Protein AF-C3XD51-F1 (afdb_monomer_lite)

Foldseek 3Di:
DVVVVCVVCVLQVVVLCCCVVPVQAQLQALDGCGPPNHDDDRAARPSDDWGWGWAAAPPRDPQFIKIFTDDQVCPCLLQCQQPRNVSCPDPCCVGRSSCSVVVVVVSVSLNVNRHVHTLVRSCVVCVVSVTDMGGRDDPVRCVPPPVNPPDD

Sequence (152 aa):
MQESVMNLCRVKFRDQGRLMGGKGALPEYSRPTLGLTAVPRAGNDSGGGQLGNCIPCKPFGANDYCYLVVQEANWPIVARAIGDESLVTDERFATLAERRKNQTELWKMIADVAKNYTKTEFTAFCNEKNIPCGPVLSTEELMTIHTFCIVK

Organism: NCBI:txid556269

pLDDT: mean 91.32, std 11.34, range [35.19, 98.5]

InterPro domains:
  IPR003673 CoA-transferase family III [PF02515] (48-145)
  IPR023606 CoA-transferase family III domain 1 superfamily [G3DSA:3.40.50.10540] (1-144)
  IPR023606 CoA-transferase family III domain 1 superfamily [SSF89796] (32-143)
  IPR044855 CoA-transferase family III domain 3 superfamily [G3DSA:3.30.1540.10] (43-137)

Radius of gyration: 17.84 Å; chains: 1; bounding box: 46×30×53 Å

Structure (mmCIF, N/CA/C/O backbone):
data_AF-C3XD51-F1
#
_entry.id   AF-C3XD51-F1
#
loop_
_atom_site.group_PDB
_atom_site.id
_atom_site.type_symbol
_atom_site.label_atom_id
_atom_site.label_alt_id
_atom_site.label_comp_id
_atom_site.label_asym_id
_atom_site.label_entity_id
_atom_site.label_seq_id
_atom_site.pdbx_PDB_ins_code
_atom_site.Cartn_x
_atom_site.Cartn_y
_atom_site.Cartn_z
_atom_site.occupancy
_atom_site.B_iso_or_equiv
_atom_site.auth_seq_id
_atom_site.auth_comp_id
_atom_site.auth_asym_id
_atom_site.auth_atom_id
_atom_site.pdbx_PDB_model_num
ATOM 1 N N . MET A 1 1 ? 27.866 10.707 5.541 1.00 94.31 1 MET A N 1
ATOM 2 C CA . MET A 1 1 ? 26.410 10.902 5.334 1.00 94.31 1 MET A CA 1
ATOM 3 C C . MET A 1 1 ? 25.943 10.290 4.018 1.00 94.31 1 MET A C 1
ATOM 5 O O . MET A 1 1 ? 25.102 9.406 4.071 1.00 94.31 1 MET A O 1
ATOM 9 N N . GLN A 1 2 ? 26.496 10.688 2.865 1.00 97.75 2 GLN A N 1
ATOM 10 C CA . GLN A 1 2 ? 26.068 10.183 1.549 1.00 97.75 2 G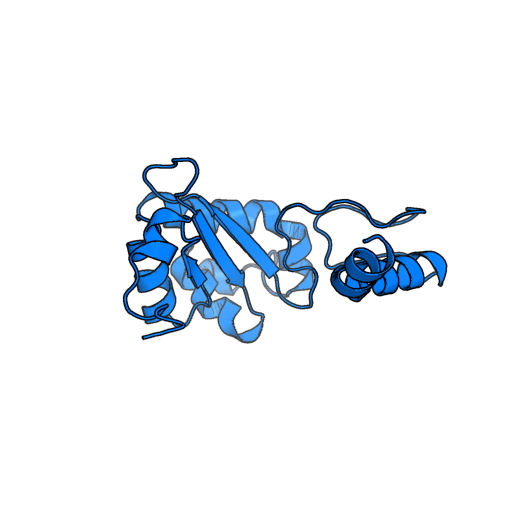LN A CA 1
ATOM 11 C C . GLN A 1 2 ? 26.143 8.652 1.411 1.00 97.75 2 GLN A C 1
ATOM 13 O O . GLN A 1 2 ? 25.130 8.026 1.117 1.00 97.75 2 GLN A O 1
ATOM 18 N N . GLU A 1 3 ? 27.292 8.040 1.706 1.00 97.75 3 GLU A N 1
ATOM 19 C CA . GLU A 1 3 ? 27.474 6.579 1.603 1.00 97.75 3 GLU A CA 1
ATOM 20 C C . GLU A 1 3 ? 26.471 5.787 2.452 1.00 97.75 3 GLU A C 1
ATOM 22 O O . GLU A 1 3 ? 25.899 4.792 2.009 1.00 97.75 3 GLU A O 1
ATOM 27 N N . SER A 1 4 ? 26.193 6.267 3.666 1.00 97.81 4 SER A N 1
ATOM 28 C CA . SER A 1 4 ? 25.226 5.646 4.573 1.00 97.81 4 SER A CA 1
ATOM 29 C C . SER A 1 4 ? 23.808 5.668 3.993 1.00 97.81 4 SER A C 1
ATOM 31 O O . SER A 1 4 ? 23.103 4.663 4.062 1.00 97.81 4 SER A O 1
ATOM 33 N N . VAL A 1 5 ? 23.407 6.783 3.370 1.00 97.88 5 VAL A N 1
ATOM 34 C CA . VAL A 1 5 ? 22.115 6.897 2.672 1.00 97.88 5 VAL A CA 1
ATOM 35 C C . VAL A 1 5 ? 22.073 5.956 1.471 1.00 97.88 5 VAL A C 1
ATOM 37 O O . VAL A 1 5 ? 21.090 5.239 1.291 1.00 97.88 5 VAL A O 1
ATOM 40 N N . MET A 1 6 ? 23.148 5.892 0.681 1.00 97.19 6 MET A N 1
ATOM 41 C CA . MET A 1 6 ? 23.201 4.992 -0.473 1.00 97.19 6 MET A CA 1
ATOM 42 C C . MET A 1 6 ? 23.070 3.523 -0.064 1.00 97.19 6 MET A C 1
ATOM 44 O O . MET A 1 6 ? 22.358 2.767 -0.727 1.00 97.19 6 MET A O 1
ATOM 48 N N . ASN A 1 7 ? 23.677 3.134 1.061 1.00 97.50 7 ASN A N 1
ATOM 49 C CA . ASN A 1 7 ? 23.555 1.782 1.596 1.00 97.50 7 ASN A CA 1
ATOM 50 C C . ASN A 1 7 ? 22.113 1.446 2.027 1.00 97.50 7 ASN A C 1
ATOM 52 O O . ASN A 1 7 ? 21.615 0.371 1.695 1.00 97.50 7 ASN A O 1
ATOM 56 N N . LEU A 1 8 ? 21.400 2.369 2.687 1.00 97.81 8 LEU A N 1
ATOM 57 C CA . LEU A 1 8 ? 19.971 2.191 3.000 1.00 97.81 8 LEU A CA 1
ATOM 58 C C . LEU A 1 8 ? 19.109 2.110 1.727 1.00 97.81 8 LEU A C 1
ATOM 60 O O . LEU A 1 8 ? 18.139 1.357 1.664 1.00 97.81 8 LEU A O 1
ATOM 64 N N . CYS A 1 9 ? 19.493 2.834 0.675 1.00 97.06 9 CYS A N 1
ATOM 65 C CA . CYS A 1 9 ? 18.812 2.841 -0.617 1.00 97.06 9 CYS A CA 1
ATOM 66 C C . CYS A 1 9 ? 19.283 1.741 -1.586 1.00 97.06 9 CYS A C 1
ATOM 68 O O . CYS A 1 9 ? 18.963 1.814 -2.774 1.00 97.06 9 CYS A O 1
ATOM 70 N N . ARG A 1 10 ? 19.992 0.697 -1.130 1.00 97.50 10 ARG A N 1
ATOM 71 C CA . ARG A 1 10 ? 20.545 -0.365 -2.000 1.00 97.50 10 ARG A CA 1
ATOM 72 C C . ARG A 1 10 ? 19.511 -0.991 -2.942 1.00 97.50 10 ARG A C 1
ATOM 74 O O . ARG A 1 10 ? 19.819 -1.287 -4.095 1.00 97.50 10 ARG A O 1
ATOM 81 N N . VAL A 1 11 ? 18.266 -1.142 -2.488 1.00 95.75 11 VAL A N 1
ATOM 82 C CA . VAL A 1 11 ? 17.156 -1.648 -3.316 1.00 95.75 11 VAL A CA 1
ATOM 83 C C . VAL A 1 11 ? 16.810 -0.720 -4.486 1.00 95.75 11 VAL A C 1
ATOM 85 O O . VAL A 1 11 ? 16.448 -1.198 -5.554 1.00 95.75 11 VAL A O 1
ATOM 88 N N . LYS A 1 12 ? 16.994 0.596 -4.338 1.00 95.69 12 LYS A N 1
ATOM 89 C CA . LYS A 1 12 ? 16.778 1.565 -5.421 1.00 95.69 12 LYS A CA 1
ATOM 90 C C . LYS A 1 12 ? 17.925 1.557 -6.426 1.00 95.69 12 LYS A C 1
ATOM 92 O O . LYS A 1 12 ? 17.670 1.691 -7.616 1.00 95.69 12 LYS A O 1
ATOM 97 N N . PHE A 1 13 ? 19.154 1.276 -5.993 1.00 95.31 13 PHE A N 1
ATOM 98 C CA . PHE A 1 13 ? 20.269 1.023 -6.914 1.00 95.31 13 PHE A CA 1
ATOM 99 C C . PHE A 1 13 ? 20.109 -0.294 -7.685 1.00 95.31 13 PHE A C 1
ATOM 101 O O . PHE A 1 13 ? 20.390 -0.333 -8.881 1.00 95.31 13 PHE A O 1
ATOM 108 N N . ARG A 1 14 ? 19.578 -1.351 -7.049 1.00 94.25 14 ARG A N 1
ATOM 109 C CA . ARG A 1 14 ? 19.142 -2.574 -7.753 1.00 94.25 14 ARG A CA 1
ATOM 110 C C . ARG A 1 14 ? 18.134 -2.233 -8.853 1.00 94.25 14 ARG A C 1
ATOM 112 O O . ARG A 1 14 ? 18.285 -2.696 -9.981 1.00 94.25 14 ARG A O 1
ATOM 119 N N . ASP A 1 15 ? 17.116 -1.438 -8.534 1.00 94.88 15 ASP A N 1
ATOM 120 C CA . ASP A 1 15 ? 16.068 -1.067 -9.493 1.00 94.88 15 ASP A CA 1
ATOM 121 C C . ASP A 1 15 ? 16.608 -0.176 -10.621 1.00 94.88 15 ASP A C 1
ATOM 123 O O . ASP A 1 15 ? 16.270 -0.393 -11.783 1.00 94.88 15 ASP A O 1
ATOM 127 N N . GLN A 1 16 ? 17.536 0.737 -10.317 1.00 94.38 16 GLN A N 1
ATOM 128 C CA . GLN A 1 16 ? 18.236 1.539 -11.323 1.00 94.38 16 GLN A CA 1
ATOM 129 C C . GLN A 1 16 ? 19.055 0.657 -12.274 1.00 94.38 16 GLN A C 1
ATOM 131 O O . GLN A 1 16 ? 18.978 0.823 -13.489 1.00 94.38 16 GLN A O 1
ATOM 136 N N . GLY A 1 17 ? 19.780 -0.332 -11.742 1.00 93.06 17 GLY A N 1
ATOM 137 C CA . GLY A 1 17 ? 20.501 -1.313 -12.555 1.00 93.06 17 GLY A CA 1
ATOM 138 C C . GLY A 1 17 ? 19.571 -2.136 -13.456 1.00 93.06 17 GLY A C 1
ATOM 139 O O . GLY A 1 17 ? 19.915 -2.411 -14.603 1.00 93.06 17 GLY A O 1
ATOM 140 N N . ARG A 1 18 ? 18.362 -2.481 -12.984 1.00 91.88 18 ARG A N 1
ATOM 141 C CA . ARG A 1 18 ? 17.334 -3.159 -13.800 1.00 91.88 18 ARG A CA 1
ATOM 142 C C . ARG A 1 18 ? 16.817 -2.278 -14.939 1.00 91.88 18 ARG A C 1
ATOM 144 O O . ARG A 1 18 ? 16.623 -2.800 -16.035 1.00 91.88 18 ARG A O 1
ATOM 151 N N . LEU A 1 19 ? 16.621 -0.979 -14.695 1.00 90.62 19 LEU A N 1
ATOM 152 C CA . LEU A 1 19 ? 16.241 -0.018 -15.738 1.00 90.62 19 LEU A CA 1
ATOM 153 C C . LEU A 1 19 ? 17.349 0.123 -16.792 1.00 90.62 19 LEU A C 1
ATOM 155 O O . LEU A 1 19 ? 17.076 0.011 -17.984 1.00 90.62 19 LEU A O 1
ATOM 159 N N . MET A 1 20 ? 18.603 0.285 -16.358 1.00 88.75 20 MET A N 1
ATOM 160 C CA . MET A 1 20 ? 19.758 0.426 -17.257 1.00 88.75 20 MET A CA 1
ATOM 161 C C . MET A 1 20 ? 20.065 -0.852 -18.048 1.00 88.75 20 MET A C 1
ATOM 163 O O . MET A 1 20 ? 20.471 -0.781 -19.202 1.00 88.75 20 MET A O 1
ATOM 167 N N . GLY A 1 21 ? 19.857 -2.026 -17.447 1.00 81.38 21 GLY A N 1
ATOM 168 C CA . GLY A 1 21 ? 20.134 -3.331 -18.053 1.00 81.38 21 GLY A CA 1
ATOM 169 C C . GLY A 1 21 ? 19.096 -3.809 -19.073 1.00 81.38 21 GLY A C 1
ATOM 170 O O . GLY A 1 21 ? 19.047 -5.003 -19.359 1.00 81.38 21 GLY A O 1
ATOM 171 N N . GLY A 1 22 ? 18.222 -2.928 -19.572 1.00 69.31 22 GLY A N 1
ATOM 172 C CA . GLY A 1 22 ? 17.272 -3.250 -20.641 1.00 69.31 22 GLY A CA 1
ATOM 173 C C . GLY A 1 22 ? 16.084 -4.124 -20.225 1.00 69.31 22 GLY A C 1
ATOM 174 O O . GLY A 1 22 ? 15.298 -4.515 -21.083 1.00 69.31 22 GLY A O 1
ATOM 175 N N . LYS A 1 23 ? 15.888 -4.403 -18.923 1.00 64.38 23 LYS A N 1
ATOM 176 C CA . LYS A 1 23 ? 14.710 -5.155 -18.434 1.00 64.38 23 LYS A CA 1
ATOM 177 C C . LYS A 1 23 ? 13.410 -4.340 -18.464 1.00 64.38 23 LYS A C 1
ATOM 179 O O . LYS A 1 23 ? 12.358 -4.887 -18.152 1.00 64.38 23 LYS A O 1
ATOM 184 N N . GLY A 1 24 ? 13.479 -3.068 -18.872 1.00 64.56 24 GLY A N 1
ATOM 185 C CA . GLY A 1 24 ? 12.382 -2.258 -19.414 1.00 64.56 24 GLY A CA 1
ATOM 186 C C . GLY A 1 24 ? 11.308 -1.809 -18.424 1.00 64.56 24 GLY A C 1
ATOM 187 O O . GLY A 1 24 ? 1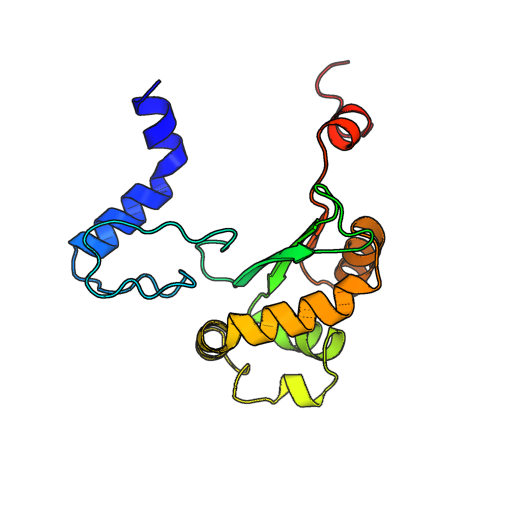0.953 -0.638 -18.413 1.00 64.56 24 GLY A O 1
ATOM 188 N N . ALA A 1 25 ? 10.801 -2.694 -17.573 1.00 80.12 25 ALA A N 1
ATOM 189 C CA . ALA A 1 25 ? 9.723 -2.388 -16.648 1.00 80.12 25 ALA A CA 1
ATOM 190 C C . ALA A 1 25 ? 10.016 -2.905 -15.233 1.00 80.12 25 ALA A C 1
ATOM 192 O O . ALA A 1 25 ? 10.534 -4.006 -15.034 1.00 80.12 25 ALA A O 1
ATOM 193 N N . LEU A 1 26 ? 9.652 -2.095 -14.243 1.00 91.44 26 LEU A N 1
ATOM 194 C CA . LEU A 1 26 ? 9.545 -2.454 -12.838 1.00 91.44 26 LEU A CA 1
ATOM 195 C C . LEU A 1 26 ? 8.046 -2.679 -12.574 1.00 91.44 26 LEU A C 1
ATOM 197 O O . LEU A 1 26 ? 7.352 -1.740 -12.185 1.00 91.44 26 LEU A O 1
ATOM 201 N N . PRO A 1 27 ? 7.501 -3.879 -12.855 1.00 89.62 27 PRO A N 1
ATOM 202 C CA . PRO A 1 27 ? 6.059 -4.134 -12.789 1.00 89.62 27 PRO A CA 1
ATOM 203 C C . PRO A 1 27 ? 5.473 -3.986 -11.378 1.00 89.62 27 PRO A C 1
ATOM 205 O O . PRO A 1 27 ? 4.260 -4.050 -11.204 1.00 89.62 27 PRO A O 1
ATOM 208 N N . GLU A 1 28 ? 6.312 -3.890 -10.347 1.00 91.69 28 GLU A N 1
ATOM 209 C CA . GLU A 1 28 ? 5.934 -3.645 -8.950 1.00 91.69 28 GLU A CA 1
ATOM 210 C C . GLU A 1 28 ? 5.724 -2.188 -8.583 1.00 91.69 28 GLU A C 1
ATOM 212 O O . GLU A 1 28 ? 5.291 -1.906 -7.472 1.00 91.69 28 GLU A O 1
ATOM 217 N N . TYR A 1 29 ? 5.994 -1.280 -9.511 1.00 93.50 29 TYR A N 1
ATOM 218 C CA . TYR A 1 29 ? 5.695 0.127 -9.341 1.00 93.50 29 TYR A CA 1
ATOM 219 C C . TYR A 1 29 ? 4.280 0.401 -9.846 1.00 93.50 29 TYR A C 1
ATOM 221 O O . TYR A 1 29 ? 3.902 -0.018 -10.938 1.00 93.50 29 TYR A O 1
ATOM 229 N N . SER A 1 30 ? 3.510 1.174 -9.084 1.00 89.50 30 SER A N 1
ATOM 230 C CA . SER A 1 30 ? 2.165 1.619 -9.465 1.00 89.50 30 SER A CA 1
ATOM 231 C C . SER A 1 30 ? 2.128 2.590 -10.642 1.00 89.50 30 SER A C 1
ATOM 233 O O . SER A 1 30 ? 1.058 2.937 -11.141 1.00 89.50 30 SER A O 1
ATOM 235 N N . ARG A 1 31 ? 3.298 3.034 -11.106 1.00 88.12 31 ARG A N 1
ATOM 236 C CA . ARG A 1 31 ? 3.458 3.963 -12.221 1.00 88.12 31 ARG A CA 1
ATOM 237 C C . ARG A 1 31 ? 4.157 3.275 -13.390 1.00 88.12 31 ARG A C 1
ATOM 239 O O . ARG A 1 31 ? 5.054 2.467 -13.153 1.00 88.12 31 ARG A O 1
ATOM 246 N N . PRO A 1 32 ? 3.830 3.642 -14.641 1.00 88.75 32 PRO A N 1
ATOM 247 C CA . PRO A 1 32 ? 4.564 3.162 -15.803 1.00 88.75 32 PRO A CA 1
ATOM 248 C C . PRO A 1 32 ? 6.053 3.497 -15.680 1.00 88.75 32 PRO A C 1
ATOM 250 O O . PRO A 1 32 ? 6.415 4.650 -15.447 1.00 88.75 32 PRO A O 1
ATOM 253 N N . THR A 1 33 ? 6.917 2.493 -15.840 1.00 90.50 33 THR A N 1
ATOM 254 C CA . THR A 1 33 ? 8.376 2.687 -15.782 1.00 90.50 33 THR A CA 1
ATOM 255 C C . THR A 1 33 ? 9.081 2.433 -17.109 1.00 90.50 33 THR A C 1
ATOM 25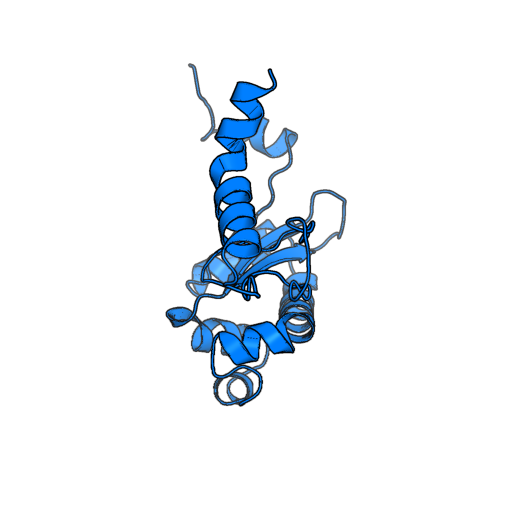7 O O . THR A 1 33 ? 10.305 2.541 -17.178 1.00 90.50 33 THR A O 1
ATOM 260 N N . LEU A 1 34 ? 8.332 2.057 -18.147 1.00 87.81 34 LEU A N 1
ATOM 261 C CA . LEU A 1 34 ? 8.894 1.784 -19.461 1.00 87.81 34 LEU A CA 1
ATOM 262 C C . LEU A 1 34 ? 9.511 3.057 -20.047 1.00 87.81 34 LEU A C 1
ATOM 264 O O . LEU A 1 34 ? 8.867 4.102 -20.081 1.00 87.81 34 LEU A O 1
ATOM 268 N N . GLY A 1 35 ? 10.763 2.958 -20.494 1.00 86.12 35 GLY A N 1
ATOM 269 C CA . GLY A 1 35 ? 11.499 4.081 -21.080 1.00 86.12 35 GLY A CA 1
ATOM 270 C C . GLY A 1 35 ? 12.032 5.100 -20.067 1.00 86.12 35 GLY A C 1
ATOM 271 O O . GLY A 1 35 ? 12.602 6.109 -20.475 1.00 86.12 35 GLY A O 1
ATOM 272 N N . LEU A 1 36 ? 11.883 4.858 -18.759 1.00 89.75 36 LEU A N 1
ATOM 273 C CA . LEU A 1 36 ? 12.468 5.736 -17.748 1.00 89.75 36 LEU A CA 1
ATOM 274 C C . LEU A 1 36 ? 13.984 5.547 -17.653 1.00 89.75 36 LEU A C 1
ATOM 276 O O . LEU A 1 36 ? 14.492 4.429 -17.597 1.00 89.75 36 LEU A O 1
ATOM 280 N N . THR A 1 37 ? 14.697 6.665 -17.543 1.00 90.19 37 THR A N 1
ATOM 281 C CA . THR A 1 37 ? 16.148 6.698 -17.307 1.00 90.19 37 THR A CA 1
ATOM 282 C C . THR A 1 37 ? 16.506 6.651 -15.820 1.00 90.19 37 THR A C 1
ATOM 284 O O . THR A 1 37 ? 17.643 6.338 -15.471 1.00 90.19 37 THR A O 1
ATOM 287 N N . ALA A 1 38 ? 15.544 6.928 -14.935 1.00 92.94 38 ALA A N 1
ATOM 288 C CA . ALA A 1 38 ? 15.725 6.955 -13.489 1.00 92.94 38 ALA A CA 1
ATOM 289 C C . ALA A 1 38 ? 14.553 6.286 -12.757 1.00 92.94 38 ALA A C 1
ATOM 291 O O . ALA A 1 38 ? 13.401 6.393 -13.186 1.00 92.94 38 ALA A O 1
ATOM 292 N N . VAL A 1 39 ? 14.840 5.631 -11.627 1.00 94.38 39 VAL A N 1
ATOM 293 C CA . VAL A 1 39 ? 13.809 5.026 -10.765 1.00 94.38 39 VAL A CA 1
ATOM 294 C C . VAL A 1 39 ? 12.841 6.108 -10.256 1.00 94.38 39 VAL A C 1
ATOM 296 O O . VAL A 1 39 ? 13.278 7.050 -9.589 1.00 94.38 39 VAL A O 1
ATOM 299 N N . PRO A 1 40 ? 11.525 5.996 -10.521 1.00 93.94 40 PRO A N 1
ATOM 300 C CA . PRO A 1 40 ? 10.560 7.008 -10.110 1.00 93.94 40 PRO A CA 1
ATOM 301 C C . PRO A 1 40 ? 10.181 6.874 -8.628 1.00 93.94 40 PRO A C 1
ATOM 303 O O . PRO A 1 40 ? 10.363 5.833 -7.995 1.00 93.94 40 PRO A O 1
ATOM 306 N N . ARG A 1 41 ? 9.575 7.927 -8.069 1.00 95.19 41 ARG A N 1
ATOM 307 C CA . ARG A 1 41 ? 8.859 7.844 -6.785 1.00 95.19 41 ARG A CA 1
ATOM 308 C C . ARG A 1 41 ? 7.541 7.088 -6.973 1.00 95.19 41 ARG A C 1
ATOM 310 O O . ARG A 1 41 ? 6.842 7.333 -7.955 1.00 95.19 41 ARG A O 1
ATOM 317 N N . ALA A 1 42 ? 7.191 6.238 -6.009 1.00 93.88 42 ALA A N 1
ATOM 318 C CA . ALA A 1 42 ? 6.052 5.316 -6.102 1.00 93.88 42 ALA A CA 1
ATOM 319 C C . ALA A 1 42 ? 5.083 5.393 -4.905 1.00 93.88 42 ALA A C 1
ATOM 321 O O . ALA A 1 42 ? 4.270 4.504 -4.698 1.00 93.88 42 ALA A O 1
ATOM 322 N N . GLY A 1 43 ? 5.163 6.451 -4.092 1.00 94.75 43 GLY A N 1
ATOM 323 C CA . GLY A 1 43 ? 4.330 6.560 -2.891 1.00 94.75 43 GLY A CA 1
ATOM 324 C C . GLY A 1 43 ? 4.627 5.439 -1.891 1.00 94.75 43 GLY A C 1
ATOM 325 O O . GLY A 1 43 ? 5.793 5.209 -1.573 1.00 94.75 43 GLY A O 1
ATOM 326 N N . ASN A 1 44 ? 3.574 4.767 -1.420 1.00 96.12 44 ASN A N 1
ATOM 327 C CA . ASN A 1 44 ? 3.631 3.737 -0.375 1.00 96.12 44 ASN A CA 1
ATOM 328 C C . ASN A 1 44 ? 3.634 2.300 -0.925 1.00 96.12 44 ASN A C 1
ATOM 330 O O . ASN A 1 44 ? 3.403 1.354 -0.166 1.00 96.12 44 ASN A O 1
ATOM 334 N N . ASP A 1 45 ? 3.893 2.127 -2.224 1.00 95.06 45 ASP A N 1
ATOM 335 C CA . ASP A 1 45 ? 4.046 0.802 -2.820 1.00 95.06 45 ASP A CA 1
ATOM 336 C C . ASP A 1 45 ? 5.090 -0.020 -2.053 1.00 95.06 45 ASP A C 1
ATOM 338 O O . ASP A 1 45 ? 6.193 0.452 -1.760 1.00 95.06 45 ASP A O 1
ATOM 342 N N . SER A 1 46 ? 4.773 -1.286 -1.790 1.00 92.38 46 SER A N 1
ATOM 343 C CA . SER A 1 46 ? 5.683 -2.230 -1.119 1.00 92.38 46 SER A CA 1
ATOM 344 C C . SER A 1 46 ? 7.025 -2.420 -1.849 1.00 92.38 46 SER A C 1
ATOM 346 O O . SER A 1 46 ? 8.025 -2.792 -1.235 1.00 92.38 46 SER A O 1
ATOM 348 N N . GLY A 1 47 ? 7.057 -2.198 -3.171 1.00 85.81 47 GLY A N 1
ATOM 349 C CA . GLY A 1 47 ? 8.250 -2.325 -4.015 1.00 85.81 47 GLY A CA 1
ATOM 350 C C . GLY A 1 47 ? 8.764 -3.761 -4.187 1.00 85.81 47 GLY A C 1
ATOM 351 O O . GLY A 1 47 ? 9.924 -3.955 -4.566 1.00 85.81 47 GLY A O 1
ATOM 352 N N . GLY A 1 48 ? 7.933 -4.761 -3.876 1.00 87.31 48 GLY A N 1
ATOM 353 C CA . GLY A 1 48 ? 8.284 -6.180 -3.915 1.00 87.31 48 GLY A CA 1
ATOM 354 C C . GLY A 1 48 ? 7.335 -7.033 -4.758 1.00 87.31 48 GLY A C 1
ATOM 355 O O . GLY A 1 48 ? 6.693 -6.572 -5.701 1.00 87.31 48 GLY A O 1
ATOM 356 N N . GLY A 1 49 ? 7.258 -8.323 -4.423 1.00 90.00 49 GLY A N 1
ATOM 357 C CA . GLY A 1 49 ? 6.382 -9.275 -5.114 1.00 90.00 49 GLY A CA 1
ATOM 358 C C . GLY A 1 49 ? 4.899 -9.106 -4.774 1.00 90.00 49 GLY A C 1
ATOM 359 O O . GLY A 1 49 ? 4.055 -9.343 -5.624 1.00 90.00 49 GLY A O 1
ATOM 360 N N . GLN A 1 50 ? 4.566 -8.635 -3.575 1.00 93.25 50 GLN A N 1
ATOM 361 C CA . GLN A 1 50 ? 3.180 -8.527 -3.103 1.00 93.25 50 GLN A CA 1
ATOM 362 C C . GLN A 1 50 ? 2.673 -7.090 -3.198 1.00 93.25 50 GLN A C 1
ATOM 364 O O . GLN A 1 50 ? 3.465 -6.153 -3.120 1.00 93.25 50 GLN A O 1
ATOM 369 N N . LEU A 1 51 ? 1.365 -6.902 -3.343 1.00 94.94 51 LEU A N 1
ATOM 370 C CA . LEU A 1 51 ? 0.754 -5.574 -3.298 1.00 94.94 51 LEU A CA 1
ATOM 371 C C . LEU A 1 51 ? 0.727 -5.082 -1.850 1.00 94.94 51 LEU A C 1
ATOM 373 O O . LEU A 1 51 ? 0.337 -5.829 -0.958 1.00 94.94 51 LEU A O 1
ATOM 377 N N . GLY A 1 52 ? 1.124 -3.837 -1.605 1.00 96.50 52 GLY A N 1
ATOM 378 C CA . GLY A 1 52 ? 1.021 -3.234 -0.279 1.00 96.50 52 GLY A CA 1
ATOM 379 C C . GLY A 1 52 ? 0.924 -1.721 -0.364 1.00 96.50 52 GLY A C 1
ATOM 380 O O . GLY A 1 52 ? 1.560 -1.130 -1.238 1.00 96.50 52 GLY A O 1
ATOM 381 N N . ASN A 1 53 ? 0.097 -1.124 0.495 1.00 97.25 53 ASN A N 1
ATOM 382 C CA . ASN A 1 53 ? -0.169 0.313 0.497 1.00 97.25 53 ASN A CA 1
ATOM 383 C C . ASN A 1 53 ? -0.679 0.795 1.870 1.00 97.25 53 ASN A C 1
ATOM 385 O O . ASN A 1 53 ? -1.119 -0.003 2.702 1.00 97.25 53 ASN A O 1
ATOM 389 N N . CYS A 1 54 ? -0.644 2.111 2.086 1.00 97.19 54 CYS A N 1
ATOM 390 C CA . CYS A 1 54 ? -1.260 2.758 3.243 1.00 97.19 54 CYS A CA 1
ATOM 391 C C . CYS A 1 54 ? -2.754 2.995 2.998 1.00 97.19 54 CYS A C 1
ATOM 393 O O . CYS A 1 54 ? -3.137 3.594 1.993 1.00 97.19 54 CYS A O 1
ATOM 395 N N . ILE A 1 55 ? -3.582 2.580 3.952 1.00 98.00 55 ILE A N 1
ATOM 396 C CA . ILE A 1 55 ? -5.039 2.668 3.914 1.00 98.00 55 ILE A CA 1
ATOM 397 C C . ILE A 1 55 ? -5.509 3.662 4.985 1.00 98.00 55 ILE A C 1
ATOM 399 O O . ILE A 1 55 ? -5.167 3.477 6.157 1.00 98.00 55 ILE A O 1
ATOM 403 N N . PRO A 1 56 ? -6.271 4.707 4.620 1.00 97.75 56 PRO A N 1
ATOM 404 C CA . PRO A 1 56 ? -6.823 5.650 5.585 1.00 97.75 56 PRO A CA 1
ATOM 405 C C . PRO A 1 56 ? -7.945 5.003 6.407 1.00 97.75 56 PRO A C 1
ATOM 407 O O . PRO A 1 56 ? -8.788 4.282 5.873 1.00 97.75 56 PRO A O 1
ATOM 410 N N . CYS A 1 57 ? -7.967 5.293 7.703 1.00 97.88 57 CYS A N 1
ATOM 411 C CA . CYS A 1 57 ? -8.945 4.813 8.679 1.00 97.88 57 CYS A CA 1
ATOM 412 C C . CYS A 1 57 ? -9.589 6.011 9.398 1.00 97.88 57 CYS A C 1
ATOM 414 O O . CYS A 1 57 ? -9.057 7.120 9.359 1.00 97.88 57 CYS A O 1
ATOM 416 N N . LYS A 1 58 ? -10.717 5.813 10.092 1.00 97.00 58 LYS A N 1
ATOM 417 C CA . LYS A 1 58 ? -11.284 6.855 10.970 1.00 97.00 58 LYS A CA 1
ATOM 418 C C . LYS A 1 58 ? -10.299 7.205 12.102 1.00 97.00 58 LYS A C 1
ATOM 420 O O . LYS A 1 58 ? -9.605 6.310 12.581 1.00 97.00 58 LYS A O 1
ATOM 425 N N . PRO A 1 59 ? -10.290 8.457 12.594 1.00 97.25 59 PRO A N 1
ATOM 426 C CA . PRO A 1 59 ? -11.060 9.624 12.140 1.00 97.25 59 PRO A CA 1
ATOM 427 C C . PRO A 1 59 ? -10.470 10.386 10.931 1.00 97.25 59 PRO A C 1
ATOM 429 O O . PRO A 1 59 ? -10.882 11.515 10.680 1.00 97.25 59 PRO A O 1
ATOM 432 N N . PHE A 1 60 ? -9.570 9.781 10.147 1.00 96.94 60 PHE A N 1
ATOM 433 C CA . PHE A 1 60 ? -8.910 10.376 8.970 1.00 96.94 60 PHE A CA 1
ATOM 434 C C . PHE A 1 60 ? -7.973 11.550 9.283 1.00 96.94 60 PHE A C 1
ATOM 436 O O . PHE A 1 60 ? -7.749 12.426 8.444 1.00 96.94 60 PHE A O 1
ATOM 443 N N . GLY A 1 61 ? -7.404 11.574 10.485 1.00 96.69 61 GLY A N 1
ATOM 444 C CA . GLY A 1 61 ? -6.314 12.464 10.842 1.00 96.69 61 GLY A CA 1
ATOM 445 C C . GLY A 1 61 ? -4.985 12.050 10.208 1.00 96.69 61 GLY A C 1
ATOM 446 O O . GLY A 1 61 ? -4.850 11.028 9.533 1.00 96.69 61 GLY A O 1
ATOM 447 N N . ALA A 1 62 ? -3.950 12.850 10.462 1.00 95.94 62 ALA A N 1
ATOM 448 C CA . ALA A 1 62 ? -2.619 12.632 9.892 1.00 95.94 62 ALA A CA 1
ATOM 449 C C . ALA A 1 62 ? -1.967 11.296 10.313 1.00 95.94 62 ALA A C 1
ATOM 451 O O . ALA A 1 62 ? -1.097 10.804 9.600 1.00 95.94 62 ALA A O 1
ATOM 452 N N . ASN A 1 63 ? -2.398 10.703 11.434 1.00 96.19 63 ASN A N 1
ATOM 453 C CA . ASN A 1 63 ? -1.855 9.458 11.993 1.00 96.19 63 ASN A CA 1
ATOM 454 C C . ASN A 1 63 ? -2.834 8.269 11.915 1.00 96.19 63 ASN A C 1
ATOM 456 O O . ASN A 1 63 ? -2.581 7.237 12.539 1.00 96.19 63 ASN A O 1
ATOM 460 N N . ASP A 1 64 ? -3.938 8.391 11.169 1.00 97.69 64 ASP A N 1
ATOM 461 C CA . ASP A 1 64 ? -5.014 7.389 11.127 1.00 97.69 64 ASP A CA 1
ATOM 462 C C . ASP A 1 64 ? -4.921 6.506 9.884 1.00 97.69 64 ASP A C 1
ATOM 464 O O . ASP A 1 64 ? -5.781 6.515 9.004 1.00 97.69 64 ASP A O 1
ATOM 468 N N . TYR A 1 65 ? -3.833 5.742 9.809 1.00 98.25 65 TYR A N 1
ATOM 469 C CA . TYR A 1 65 ? -3.547 4.854 8.688 1.00 98.25 65 TYR A CA 1
ATOM 470 C C . TYR A 1 65 ? -3.174 3.453 9.165 1.00 98.25 65 TYR A C 1
ATOM 472 O O . TYR A 1 65 ? -2.632 3.264 10.255 1.00 98.25 65 TYR A O 1
ATOM 480 N N . CYS A 1 66 ? -3.394 2.479 8.291 1.00 97.88 66 CYS A N 1
ATOM 481 C CA . CYS A 1 66 ? -2.837 1.135 8.384 1.00 97.88 66 CYS A CA 1
ATOM 482 C C . CYS A 1 66 ? -1.990 0.840 7.147 1.00 97.88 66 CYS A C 1
ATOM 484 O O . CYS A 1 66 ? -2.319 1.296 6.055 1.00 97.88 66 CYS A O 1
ATOM 486 N N . TYR A 1 67 ? -0.931 0.048 7.290 1.00 98.19 67 TYR A N 1
ATOM 487 C CA . TYR A 1 67 ? -0.233 -0.542 6.151 1.00 98.19 67 TYR A CA 1
ATOM 488 C C . TYR A 1 67 ? -0.752 -1.962 5.933 1.00 98.19 67 TYR A C 1
ATOM 490 O O . TYR A 1 67 ? -0.622 -2.799 6.827 1.00 98.19 67 TYR A O 1
ATOM 498 N N . LEU A 1 68 ? -1.339 -2.228 4.766 1.00 97.69 68 LEU A N 1
ATOM 499 C CA . LEU A 1 68 ? -1.947 -3.517 4.431 1.00 97.69 68 LEU A CA 1
ATOM 500 C C . LEU A 1 68 ? -1.211 -4.163 3.259 1.00 97.69 68 LEU A C 1
ATOM 502 O O . LEU A 1 68 ? -0.864 -3.484 2.292 1.00 97.69 68 LEU A O 1
ATOM 506 N N . VAL A 1 69 ? -1.003 -5.481 3.330 1.00 96.81 69 VAL A N 1
ATOM 507 C CA . VAL A 1 69 ? -0.383 -6.277 2.262 1.00 96.81 69 VAL A CA 1
ATOM 508 C C . VAL A 1 69 ? -1.373 -7.312 1.734 1.00 96.81 69 VAL A C 1
ATOM 510 O O . VAL A 1 69 ? -1.849 -8.174 2.470 1.00 96.81 69 VAL A O 1
ATOM 513 N N . VAL A 1 70 ? -1.635 -7.267 0.429 1.00 95.88 70 VAL A N 1
ATOM 514 C CA . VAL A 1 70 ? -2.423 -8.273 -0.287 1.00 95.88 70 VAL A CA 1
ATOM 515 C C . VAL A 1 70 ? -1.461 -9.297 -0.876 1.00 95.88 70 VAL A C 1
ATOM 517 O O . VAL A 1 70 ? -0.757 -9.027 -1.853 1.00 95.88 70 VAL A O 1
ATOM 520 N N . GLN A 1 71 ? -1.415 -10.469 -0.245 1.00 92.81 71 GLN A N 1
ATOM 521 C CA . GLN A 1 71 ? -0.602 -11.594 -0.697 1.00 92.81 71 GLN A CA 1
ATOM 522 C C . GLN A 1 71 ? -1.373 -12.475 -1.682 1.00 92.81 71 GLN A C 1
ATOM 524 O O . GLN A 1 71 ? -2.570 -12.683 -1.499 1.00 92.81 71 GLN A O 1
ATOM 529 N N . GLU A 1 72 ? -0.677 -13.059 -2.663 1.00 91.69 72 GLU A N 1
ATOM 530 C CA . GLU A 1 72 ? -1.269 -14.010 -3.622 1.00 91.69 72 GLU A CA 1
ATOM 531 C C . GLU A 1 72 ? -2.060 -15.123 -2.922 1.00 91.69 72 GLU A C 1
ATOM 533 O O . GLU A 1 72 ? -3.229 -15.349 -3.222 1.00 91.69 72 GLU A O 1
ATOM 538 N N . ALA A 1 73 ? -1.434 -15.769 -1.934 1.00 91.12 73 ALA A N 1
ATOM 539 C CA . ALA A 1 73 ? -2.018 -16.885 -1.194 1.00 91.12 73 ALA A CA 1
ATOM 540 C C . ALA A 1 73 ? -3.252 -16.484 -0.365 1.00 91.12 73 ALA A C 1
ATOM 542 O O . ALA A 1 73 ? -4.117 -17.318 -0.108 1.00 91.12 73 ALA A O 1
ATOM 543 N N . ASN A 1 74 ? -3.359 -15.207 0.016 1.00 91.75 74 ASN A N 1
ATOM 544 C CA . ASN A 1 74 ? -4.435 -14.710 0.872 1.00 91.75 74 ASN A CA 1
ATOM 545 C C . ASN A 1 74 ? -5.523 -13.984 0.069 1.00 91.75 74 ASN A C 1
ATOM 547 O O . ASN A 1 74 ? -6.463 -13.462 0.669 1.00 91.75 74 ASN A O 1
ATOM 551 N N . TRP A 1 75 ? -5.438 -13.950 -1.268 1.00 94.50 75 TRP A N 1
ATOM 552 C CA . TRP A 1 75 ? -6.409 -13.232 -2.096 1.00 94.50 75 TRP A CA 1
ATOM 553 C C . TRP A 1 75 ? -7.869 -13.622 -1.808 1.00 94.50 75 TRP A C 1
ATOM 555 O O . TRP A 1 75 ? -8.656 -12.713 -1.548 1.00 94.50 75 TRP A O 1
ATOM 565 N N . PRO A 1 76 ? -8.255 -14.914 -1.739 1.00 94.44 76 PRO A N 1
ATOM 566 C CA . PRO A 1 76 ? -9.651 -15.278 -1.479 1.00 94.44 76 PRO A CA 1
ATOM 567 C C . PRO A 1 76 ? -10.179 -14.753 -0.137 1.00 94.44 76 PRO A C 1
ATOM 569 O O . PRO A 1 76 ? -11.357 -14.437 -0.001 1.00 94.44 76 PRO A O 1
ATOM 572 N N . ILE A 1 77 ? -9.304 -14.648 0.867 1.00 95.00 77 ILE A N 1
ATOM 573 C CA . ILE A 1 77 ? -9.639 -14.101 2.185 1.00 95.00 77 ILE A CA 1
ATOM 574 C C . ILE A 1 77 ? -9.881 -12.593 2.079 1.00 95.00 77 ILE A C 1
ATOM 576 O O . ILE A 1 77 ? -10.888 -12.098 2.583 1.00 95.00 77 ILE A O 1
ATOM 580 N N . VAL A 1 78 ? -8.976 -11.871 1.409 1.00 95.75 78 VAL A N 1
ATOM 581 C CA . VAL A 1 78 ? -9.097 -10.421 1.204 1.00 95.75 78 VAL A CA 1
ATOM 582 C C . VAL A 1 78 ? -10.347 -10.092 0.389 1.00 95.75 78 VAL A C 1
ATOM 584 O O . VAL A 1 78 ? -11.102 -9.212 0.787 1.00 95.75 78 VAL A O 1
ATOM 587 N N . ALA A 1 79 ? -10.601 -10.821 -0.700 1.00 95.56 79 ALA A N 1
ATOM 588 C CA . ALA A 1 79 ? -11.758 -10.620 -1.568 1.00 95.56 79 ALA A CA 1
ATOM 589 C C . ALA A 1 79 ? -13.081 -10.742 -0.795 1.00 95.56 79 ALA A C 1
ATOM 591 O O . ALA A 1 79 ? -13.879 -9.804 -0.785 1.00 95.56 79 ALA A O 1
ATOM 592 N N . ARG A 1 80 ? -13.247 -11.834 -0.034 1.00 94.44 80 ARG A N 1
ATOM 593 C CA . ARG A 1 80 ? -14.413 -12.029 0.841 1.00 94.44 80 ARG A CA 1
ATOM 594 C C . ARG A 1 80 ? -14.574 -10.930 1.886 1.00 94.44 80 ARG A C 1
ATOM 596 O O . ARG A 1 80 ? -15.698 -10.587 2.238 1.00 94.44 80 ARG A O 1
ATOM 603 N N . ALA A 1 81 ? -13.468 -10.400 2.406 1.00 93.25 81 ALA A N 1
ATOM 604 C CA . ALA A 1 81 ? -13.505 -9.356 3.422 1.00 93.25 81 ALA A CA 1
ATOM 605 C C . ALA A 1 81 ? -13.965 -7.992 2.876 1.00 93.25 81 ALA A C 1
ATOM 607 O O . ALA A 1 81 ? -14.440 -7.183 3.671 1.00 93.25 81 ALA A O 1
ATOM 608 N N . ILE A 1 82 ? -13.826 -7.730 1.567 1.00 92.94 82 ILE A N 1
ATOM 609 C CA . ILE A 1 82 ? -14.102 -6.405 0.979 1.00 92.94 82 ILE A CA 1
ATOM 610 C C . ILE A 1 82 ? -15.280 -6.338 0.011 1.00 92.94 82 ILE A C 1
ATOM 612 O O . ILE A 1 82 ? -15.839 -5.259 -0.160 1.00 92.94 82 ILE A O 1
ATOM 616 N N . GLY A 1 83 ? -15.660 -7.442 -0.627 1.00 76.44 83 GLY A N 1
ATOM 617 C CA . GLY A 1 83 ? -16.631 -7.397 -1.718 1.00 76.44 83 GLY A CA 1
ATOM 618 C C . GLY A 1 83 ? -17.322 -8.721 -1.998 1.00 76.44 83 GLY A C 1
ATOM 619 O O . GLY A 1 83 ? -17.660 -8.946 -3.146 1.00 76.44 83 GLY A O 1
ATOM 620 N N . ASP A 1 84 ? -17.508 -9.564 -0.972 1.00 76.38 84 ASP A N 1
ATOM 621 C CA . ASP A 1 84 ? -18.196 -10.866 -1.019 1.00 76.38 84 ASP A CA 1
ATOM 622 C C . ASP A 1 84 ? -17.508 -11.985 -1.847 1.00 76.38 84 ASP A C 1
ATOM 624 O O . ASP A 1 84 ? -16.315 -11.922 -2.146 1.00 76.38 84 ASP A O 1
ATOM 628 N N . GLU A 1 85 ? -18.219 -13.093 -2.098 1.00 86.06 85 GLU A N 1
ATOM 629 C CA . GLU A 1 85 ? -17.707 -14.264 -2.835 1.00 86.06 85 GLU A CA 1
ATOM 630 C C . GLU A 1 85 ? -17.494 -13.986 -4.334 1.00 86.06 85 GLU A C 1
ATOM 632 O O . GLU A 1 85 ? -16.603 -14.575 -4.943 1.00 86.06 85 GLU A O 1
ATOM 637 N N . SER A 1 86 ? -18.244 -13.057 -4.934 1.00 88.94 86 SER A N 1
ATOM 638 C CA . SER A 1 86 ? -18.140 -12.739 -6.365 1.00 88.94 86 SER A CA 1
ATOM 639 C C . SER A 1 86 ? -16.765 -12.182 -6.741 1.00 88.94 86 SER A C 1
ATOM 641 O O . SER A 1 86 ? -16.227 -12.505 -7.805 1.00 88.94 86 SER A O 1
ATOM 643 N N . LEU A 1 87 ? -16.145 -11.425 -5.830 1.00 91.94 87 LEU A N 1
ATOM 644 C CA . LEU A 1 87 ? -14.827 -10.830 -6.030 1.00 91.94 87 LEU A CA 1
ATOM 645 C C . LEU A 1 87 ? -13.700 -11.875 -6.065 1.00 91.94 87 LEU A C 1
ATOM 647 O O . LEU A 1 87 ? -12.655 -11.632 -6.665 1.00 91.94 87 LEU A O 1
ATOM 651 N N . VAL A 1 88 ? -13.903 -13.053 -5.464 1.00 91.62 88 VAL A N 1
ATOM 652 C CA . VAL A 1 88 ? -12.920 -14.151 -5.501 1.00 91.62 88 VAL A CA 1
ATOM 653 C C . VAL A 1 88 ? -12.707 -14.631 -6.940 1.00 91.62 88 VAL A C 1
ATOM 655 O O . VAL A 1 88 ? -11.577 -14.940 -7.321 1.00 91.62 88 VAL A O 1
ATOM 658 N N . THR A 1 89 ? -13.783 -14.663 -7.730 1.00 91.62 89 THR A N 1
ATOM 659 C CA . THR A 1 89 ? -13.807 -15.152 -9.117 1.00 91.62 89 THR A CA 1
ATOM 660 C C . THR A 1 89 ? -13.701 -14.053 -10.175 1.00 91.62 89 THR A C 1
ATOM 662 O O . THR A 1 89 ? -13.684 -14.365 -11.362 1.00 91.62 89 THR A O 1
ATOM 665 N N . ASP A 1 90 ? -13.633 -12.779 -9.779 1.00 94.62 90 ASP A N 1
ATOM 666 C CA . ASP A 1 90 ? -13.521 -11.662 -10.721 1.00 94.62 90 ASP A CA 1
ATOM 667 C C . ASP A 1 90 ? -12.175 -11.717 -11.468 1.00 94.62 90 ASP A C 1
ATOM 669 O O . ASP A 1 90 ? -11.097 -11.613 -10.872 1.00 94.62 90 ASP A O 1
ATOM 673 N N . GLU A 1 91 ? -12.232 -11.853 -12.797 1.00 95.25 91 GLU A N 1
ATOM 674 C CA . GLU A 1 91 ? -11.056 -11.941 -13.669 1.00 95.25 91 GLU A CA 1
ATOM 675 C C . GLU A 1 91 ? -10.131 -10.722 -13.541 1.00 95.25 91 GLU A C 1
ATOM 677 O O . GLU A 1 91 ? -8.909 -10.863 -13.644 1.00 95.25 91 GLU A O 1
ATOM 682 N N . ARG A 1 92 ? -10.680 -9.539 -13.219 1.00 95.12 92 ARG A N 1
ATOM 683 C CA . ARG A 1 92 ? -9.904 -8.304 -12.997 1.00 95.12 92 ARG A CA 1
ATOM 684 C C . ARG A 1 92 ? -8.949 -8.417 -11.815 1.00 95.12 92 ARG A C 1
ATOM 686 O O . ARG A 1 92 ? -7.962 -7.682 -11.739 1.00 95.12 92 ARG A O 1
ATOM 693 N N . PHE A 1 93 ? -9.229 -9.327 -10.891 1.00 95.44 93 PHE A N 1
ATOM 694 C CA . PHE A 1 93 ? -8.447 -9.516 -9.683 1.00 95.44 93 PHE A CA 1
ATOM 695 C C . PHE A 1 93 ? -7.993 -10.960 -9.491 1.00 95.44 93 PHE A C 1
ATOM 697 O O . PHE A 1 93 ? -7.522 -11.277 -8.408 1.00 95.44 93 PHE A O 1
ATOM 704 N N . ALA A 1 94 ? -8.082 -11.831 -10.499 1.00 91.50 94 ALA A N 1
ATOM 705 C CA . ALA A 1 94 ? -7.785 -13.256 -10.340 1.00 91.50 94 ALA A CA 1
ATOM 706 C C . ALA A 1 94 ? -6.298 -13.535 -10.050 1.00 91.50 94 ALA A C 1
ATOM 708 O O . ALA A 1 94 ? -5.965 -14.352 -9.191 1.00 91.50 94 ALA A O 1
ATOM 709 N N . THR A 1 95 ? -5.388 -12.817 -10.714 1.00 93.06 95 THR A N 1
ATOM 710 C CA . THR A 1 95 ? -3.931 -12.993 -10.568 1.00 93.06 95 THR A CA 1
ATOM 711 C C . THR A 1 95 ? -3.264 -11.737 -10.014 1.00 93.06 95 THR A C 1
ATOM 713 O O . THR A 1 95 ? -3.806 -10.637 -10.132 1.00 93.06 95 THR A O 1
ATOM 716 N N . LEU A 1 96 ? -2.043 -11.858 -9.475 1.00 92.69 96 LEU A N 1
ATOM 717 C CA . LEU A 1 96 ? -1.235 -10.695 -9.078 1.00 92.69 96 LEU A CA 1
ATOM 718 C C . LEU A 1 96 ? -1.129 -9.637 -10.183 1.00 92.69 96 LEU A C 1
ATOM 720 O O . LEU A 1 96 ? -1.192 -8.441 -9.904 1.00 92.69 96 LEU A O 1
ATOM 724 N N . ALA A 1 97 ? -0.908 -10.077 -11.424 1.00 91.88 97 ALA A N 1
ATOM 725 C CA . ALA A 1 97 ? -0.702 -9.187 -12.557 1.00 91.88 97 ALA A CA 1
ATOM 726 C C . ALA A 1 97 ? -1.974 -8.386 -12.865 1.00 91.88 97 ALA A C 1
ATOM 728 O O . ALA A 1 97 ? -1.896 -7.171 -13.042 1.00 91.88 97 ALA A O 1
ATOM 729 N N . GLU A 1 98 ? -3.137 -9.040 -12.848 1.00 94.50 98 GLU A N 1
ATOM 730 C CA . GLU A 1 98 ? -4.426 -8.364 -13.033 1.00 94.50 98 GLU A CA 1
ATOM 731 C C . GLU A 1 98 ? -4.751 -7.444 -11.848 1.00 94.50 98 GLU A C 1
ATOM 733 O O . GLU A 1 98 ? -5.086 -6.276 -12.046 1.00 94.50 98 GLU A O 1
ATOM 738 N N . ARG A 1 99 ? -4.498 -7.885 -10.608 1.00 94.94 99 ARG A N 1
ATOM 739 C CA . ARG A 1 99 ? -4.644 -7.025 -9.421 1.00 94.94 99 ARG A CA 1
ATOM 740 C C . ARG A 1 99 ? -3.759 -5.786 -9.479 1.00 94.94 99 ARG A C 1
ATOM 742 O O . ARG A 1 99 ? -4.186 -4.728 -9.038 1.00 94.94 99 ARG A O 1
ATOM 749 N N . ARG A 1 100 ? -2.547 -5.877 -10.035 1.00 92.75 100 ARG A N 1
ATOM 750 C CA . ARG A 1 100 ? -1.661 -4.716 -10.235 1.00 92.75 100 ARG A CA 1
ATOM 751 C C . ARG A 1 100 ? -2.218 -3.732 -11.258 1.00 92.75 100 ARG A C 1
ATOM 753 O O . ARG A 1 100 ? -2.165 -2.528 -11.012 1.00 92.75 100 ARG A O 1
ATOM 760 N N . LYS A 1 101 ? -2.781 -4.221 -12.368 1.00 93.25 101 LYS A N 1
ATOM 761 C CA . LYS A 1 101 ? -3.450 -3.368 -13.366 1.00 93.25 101 LYS A CA 1
ATOM 762 C C . LYS A 1 101 ? -4.655 -2.639 -12.764 1.00 93.25 101 LYS A C 1
ATOM 764 O O . LYS A 1 101 ? -4.848 -1.463 -13.048 1.00 93.25 101 LYS A O 1
ATOM 769 N N . ASN A 1 102 ? -5.397 -3.311 -11.882 1.00 94.88 102 ASN A N 1
ATOM 770 C CA . ASN A 1 102 ? -6.613 -2.793 -11.246 1.00 94.88 102 ASN A CA 1
ATOM 771 C C . ASN A 1 102 ? -6.392 -2.289 -9.804 1.00 94.88 102 ASN A C 1
ATOM 773 O O . ASN A 1 102 ? -7.345 -2.108 -9.044 1.00 94.88 102 ASN A O 1
ATOM 777 N N . GLN A 1 103 ? -5.143 -2.040 -9.394 1.00 94.75 103 GLN A N 1
ATOM 778 C CA . GLN A 1 103 ? -4.821 -1.797 -7.981 1.00 94.75 103 GLN A CA 1
ATOM 779 C C . GLN A 1 103 ? -5.472 -0.533 -7.414 1.00 94.75 103 GLN A C 1
ATOM 781 O O . GLN A 1 103 ? -5.786 -0.483 -6.232 1.00 94.75 103 GLN A O 1
ATOM 786 N N . THR A 1 104 ? -5.702 0.491 -8.241 1.00 95.00 104 THR A N 1
ATOM 787 C CA . THR A 1 104 ? -6.389 1.716 -7.810 1.00 95.00 104 THR A CA 1
ATOM 788 C C . THR A 1 104 ? -7.813 1.419 -7.343 1.00 95.00 104 THR A C 1
ATOM 790 O O . THR A 1 104 ? -8.239 1.939 -6.314 1.00 95.00 104 THR A O 1
ATOM 793 N N . GLU A 1 105 ? -8.532 0.556 -8.064 1.00 96.00 105 GLU A N 1
ATOM 794 C CA . GLU A 1 105 ? -9.873 0.108 -7.682 1.00 96.00 105 GLU A CA 1
ATOM 795 C C . GLU A 1 105 ? -9.814 -0.794 -6.445 1.00 96.00 105 GLU A C 1
ATOM 797 O O . GLU A 1 105 ? -10.572 -0.585 -5.500 1.00 96.00 105 GLU A O 1
ATOM 802 N N . LEU A 1 106 ? -8.850 -1.721 -6.393 1.00 96.06 106 LEU A N 1
ATOM 803 C CA . LEU A 1 106 ? -8.630 -2.584 -5.228 1.00 96.06 106 LEU A CA 1
ATOM 804 C C . LEU A 1 106 ? -8.409 -1.777 -3.940 1.00 96.06 106 LEU A C 1
ATOM 806 O O . LEU A 1 106 ? -9.055 -2.035 -2.925 1.00 96.06 106 LEU A O 1
ATOM 810 N N . TRP A 1 107 ? -7.527 -0.775 -3.978 1.00 97.19 107 TRP A N 1
ATOM 811 C CA . TRP A 1 107 ? -7.256 0.072 -2.818 1.00 97.19 107 TRP A CA 1
ATOM 812 C C . TRP A 1 107 ? -8.468 0.904 -2.410 1.00 97.19 107 TRP A C 1
ATOM 814 O O . TRP A 1 107 ? -8.672 1.114 -1.217 1.00 97.19 107 TRP A O 1
ATOM 824 N N . LYS A 1 108 ? -9.300 1.325 -3.369 1.00 96.88 108 LYS A N 1
ATOM 825 C CA . LYS A 1 108 ? -10.564 2.004 -3.075 1.00 96.88 108 LYS A CA 1
ATOM 826 C C . LYS A 1 108 ? -11.539 1.079 -2.343 1.00 96.88 108 LYS A C 1
ATOM 828 O O . LYS A 1 108 ? -12.067 1.487 -1.318 1.00 96.88 108 LYS A O 1
ATOM 833 N N . MET A 1 109 ? -11.717 -0.161 -2.805 1.00 96.69 109 MET A N 1
ATOM 834 C CA . MET A 1 109 ? -12.583 -1.145 -2.136 1.00 96.69 109 MET A CA 1
ATOM 835 C C . MET A 1 109 ? -12.117 -1.440 -0.704 1.00 96.69 109 MET A C 1
ATOM 837 O O . MET A 1 109 ? -12.919 -1.451 0.226 1.00 96.69 109 MET A O 1
ATOM 841 N N . ILE A 1 110 ? -10.806 -1.608 -0.502 1.00 97.12 110 ILE A N 1
ATOM 842 C CA . ILE A 1 110 ? -10.229 -1.804 0.836 1.00 97.12 110 ILE A CA 1
ATOM 843 C C . ILE A 1 110 ? -10.456 -0.567 1.716 1.00 97.12 110 ILE A C 1
ATOM 845 O O . ILE A 1 110 ? -10.872 -0.700 2.867 1.00 97.12 110 ILE A O 1
ATOM 849 N N . ALA A 1 111 ? -10.225 0.637 1.184 1.00 97.06 111 ALA A N 1
ATOM 850 C CA . ALA A 1 111 ? -10.473 1.883 1.906 1.00 97.06 111 ALA A CA 1
ATOM 851 C C . ALA A 1 111 ? -11.963 2.071 2.244 1.00 97.06 111 ALA A C 1
ATOM 853 O O . ALA A 1 111 ? -12.280 2.575 3.317 1.00 97.06 111 ALA A O 1
ATOM 854 N N . ASP A 1 112 ? -12.880 1.624 1.384 1.00 97.00 112 ASP A N 1
ATOM 855 C CA . ASP A 1 112 ? -14.325 1.677 1.625 1.00 97.00 112 ASP A CA 1
ATOM 856 C C . ASP A 1 112 ? -14.782 0.786 2.789 1.00 97.00 112 ASP A C 1
ATOM 858 O O . ASP A 1 112 ? -15.770 1.114 3.450 1.00 97.00 112 ASP A O 1
ATOM 862 N N . VAL A 1 113 ? -14.047 -0.285 3.095 1.00 96.31 113 VAL A N 1
ATOM 863 C CA . VAL A 1 113 ? -14.232 -1.056 4.332 1.00 96.31 113 VAL A CA 1
ATOM 864 C C . VAL A 1 113 ? -13.544 -0.364 5.504 1.00 96.31 113 VAL A C 1
ATOM 866 O O . VAL A 1 113 ? -14.185 -0.086 6.520 1.00 96.31 113 VAL A O 1
ATOM 869 N N . ALA A 1 114 ? -12.257 -0.039 5.353 1.00 97.00 114 ALA A N 1
ATOM 870 C CA . ALA A 1 114 ? -11.417 0.526 6.410 1.00 97.00 114 ALA A CA 1
ATOM 871 C C . ALA A 1 114 ? -11.955 1.850 6.964 1.00 97.00 114 ALA A C 1
ATOM 873 O O . ALA A 1 114 ? -11.828 2.116 8.157 1.00 97.00 114 ALA A O 1
ATOM 874 N N . LYS A 1 115 ? -12.649 2.645 6.137 1.00 96.94 115 LYS A N 1
ATOM 875 C CA . LYS A 1 115 ? -13.278 3.907 6.546 1.00 96.94 115 LYS A CA 1
ATOM 876 C C . LYS A 1 115 ? -14.275 3.744 7.690 1.00 96.94 115 LYS A C 1
ATOM 878 O O . LYS A 1 115 ? -14.680 4.746 8.259 1.00 96.94 115 LYS A O 1
ATOM 883 N N . ASN A 1 116 ? -14.735 2.534 8.005 1.00 97.75 116 ASN A N 1
ATOM 884 C CA . ASN A 1 116 ? -15.658 2.304 9.112 1.00 97.75 116 ASN A CA 1
ATOM 885 C C . ASN A 1 116 ? -14.971 2.048 10.453 1.00 97.75 116 ASN A C 1
ATOM 887 O O . ASN A 1 116 ? -15.653 2.125 11.471 1.00 97.75 116 ASN A O 1
ATOM 891 N N . TYR A 1 117 ? -13.656 1.851 10.449 1.00 98.12 117 TYR A N 1
ATOM 892 C CA . TYR A 1 117 ? -12.856 1.426 11.587 1.00 98.12 117 TYR A CA 1
ATOM 893 C C . TYR A 1 117 ? -11.780 2.463 11.909 1.00 98.12 117 TYR A C 1
ATOM 895 O O . TYR A 1 117 ? -11.282 3.163 11.025 1.00 98.12 117 TYR A O 1
ATOM 903 N N . THR A 1 118 ? -11.386 2.542 13.173 1.00 98.50 118 THR A N 1
ATOM 904 C CA . THR A 1 118 ? -10.103 3.137 13.562 1.00 98.50 118 THR A CA 1
ATOM 905 C C . THR A 1 118 ? -8.940 2.238 13.132 1.00 98.50 118 THR A C 1
ATOM 907 O O . THR A 1 118 ? -9.130 1.054 12.849 1.00 98.50 118 THR A O 1
ATOM 910 N N . LYS A 1 119 ? -7.707 2.761 13.093 1.00 97.56 119 LYS A N 1
ATOM 911 C CA . LYS A 1 119 ? -6.531 1.963 12.688 1.00 97.56 119 LYS A CA 1
ATOM 912 C C . LYS A 1 119 ? -6.303 0.717 13.561 1.00 97.56 119 LYS A C 1
ATOM 914 O O . LYS A 1 119 ? -5.834 -0.313 13.076 1.00 97.56 119 LYS A O 1
ATOM 919 N N . THR A 1 120 ? -6.652 0.781 14.844 1.00 96.94 120 THR A N 1
ATOM 920 C CA . THR A 1 120 ? -6.548 -0.350 15.777 1.00 96.94 120 THR A CA 1
ATOM 921 C C . THR A 1 120 ? -7.629 -1.390 15.505 1.00 96.94 120 THR A C 1
ATOM 923 O O . THR A 1 120 ? -7.316 -2.572 15.373 1.00 96.94 120 THR A O 1
ATOM 926 N N . GLU A 1 121 ? -8.879 -0.958 15.332 1.00 98.19 121 GLU A N 1
ATOM 927 C CA . GLU A 1 121 ? -10.001 -1.840 14.995 1.00 98.19 121 GLU A CA 1
ATOM 928 C C . GLU A 1 121 ? -9.815 -2.503 13.624 1.00 98.19 121 GLU A C 1
ATOM 930 O O . GLU A 1 121 ? -10.041 -3.703 13.488 1.00 98.19 121 GLU A O 1
ATOM 935 N N . PHE A 1 122 ? -9.344 -1.759 12.618 1.00 98.12 122 PHE A N 1
ATOM 936 C CA . PHE A 1 122 ? -9.097 -2.304 11.283 1.00 98.12 122 PHE A CA 1
ATOM 937 C C . PHE A 1 122 ? -7.966 -3.335 11.292 1.00 98.12 122 PHE A C 1
ATOM 939 O O . PHE A 1 122 ? -8.070 -4.386 10.659 1.00 98.12 122 PHE A O 1
ATOM 946 N N . THR A 1 123 ? -6.903 -3.075 12.059 1.00 97.44 123 THR A N 1
ATOM 947 C CA . THR A 1 123 ? -5.828 -4.052 12.265 1.00 97.44 123 THR A CA 1
ATOM 948 C C . THR A 1 123 ? -6.365 -5.316 12.941 1.00 97.44 123 THR A C 1
ATOM 950 O O . THR A 1 123 ? -6.056 -6.418 12.493 1.00 97.44 123 THR A O 1
ATOM 953 N N . ALA A 1 124 ? -7.195 -5.187 13.982 1.00 97.44 124 ALA A N 1
ATOM 954 C CA . ALA A 1 124 ? -7.799 -6.335 14.659 1.00 97.44 124 ALA A CA 1
ATOM 955 C C . ALA A 1 124 ? -8.696 -7.154 13.713 1.00 97.44 124 ALA A C 1
ATOM 957 O O . ALA A 1 124 ? -8.558 -8.375 13.646 1.00 97.44 124 ALA A O 1
ATOM 958 N N . PHE A 1 125 ? -9.532 -6.478 12.918 1.00 96.81 125 PHE A N 1
ATOM 959 C CA . PHE A 1 125 ? -10.352 -7.091 11.869 1.00 96.81 125 PHE A CA 1
ATOM 960 C C . PHE A 1 125 ? -9.506 -7.876 10.856 1.00 96.81 125 PHE A C 1
ATOM 962 O O . PHE A 1 125 ? -9.851 -9.002 10.493 1.00 96.81 125 PHE A O 1
ATOM 969 N N . CYS A 1 126 ? -8.382 -7.307 10.411 1.00 96.44 126 CYS A N 1
ATOM 970 C CA . CYS A 1 126 ? -7.473 -7.974 9.482 1.00 96.44 126 CYS A CA 1
ATOM 971 C C . CYS A 1 126 ? -6.799 -9.196 10.122 1.00 96.44 126 CYS A C 1
ATOM 973 O O . CYS A 1 126 ? -6.755 -10.262 9.507 1.00 96.44 126 CYS A O 1
ATOM 975 N N . ASN A 1 127 ? -6.330 -9.067 11.366 1.00 94.69 127 ASN A N 1
ATOM 976 C CA . ASN A 1 127 ? -5.668 -10.146 12.099 1.00 94.69 127 ASN A CA 1
ATOM 977 C C . ASN A 1 127 ? -6.587 -11.352 12.311 1.00 94.69 127 ASN A C 1
ATOM 979 O O . ASN A 1 127 ? -6.162 -12.478 12.071 1.00 94.69 127 ASN A O 1
ATOM 983 N N . GLU A 1 128 ? -7.852 -11.129 12.679 1.00 96.19 128 GLU A N 1
ATOM 984 C CA . GLU A 1 128 ? -8.850 -12.200 12.836 1.00 96.19 128 GLU A CA 1
ATOM 985 C C . GLU A 1 128 ? -9.008 -13.035 11.554 1.00 96.19 128 GLU A C 1
ATOM 987 O O . GLU A 1 128 ? -9.238 -14.242 11.600 1.00 96.19 128 GLU A O 1
ATOM 992 N N . LYS A 1 129 ? -8.842 -12.399 10.389 1.00 94.31 129 LYS A N 1
ATOM 993 C CA . LYS A 1 129 ? -8.976 -13.039 9.075 1.00 94.31 129 LYS A CA 1
ATOM 994 C C . LYS A 1 129 ? -7.649 -13.516 8.494 1.00 94.31 129 LYS A C 1
ATOM 996 O O . LYS A 1 129 ? -7.654 -14.063 7.400 1.00 9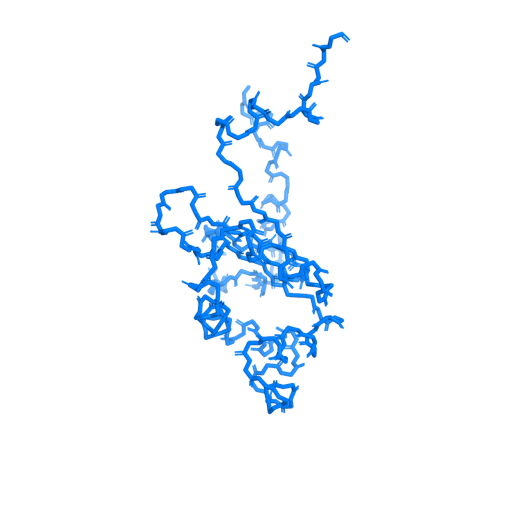4.31 129 LYS A O 1
ATOM 1001 N N . ASN A 1 130 ? -6.527 -13.361 9.199 1.00 93.50 130 ASN A N 1
ATOM 1002 C CA . ASN A 1 130 ? -5.178 -13.636 8.687 1.00 93.50 130 ASN A CA 1
ATOM 1003 C C . ASN A 1 130 ? -4.789 -12.770 7.468 1.00 93.50 130 ASN A C 1
ATOM 1005 O O . ASN A 1 130 ? -4.101 -13.221 6.548 1.00 93.50 130 ASN A O 1
ATOM 1009 N N . ILE A 1 131 ? -5.223 -11.509 7.448 1.00 95.75 131 ILE A N 1
ATOM 1010 C CA . ILE A 1 131 ? -4.799 -10.507 6.463 1.00 95.75 131 ILE A CA 1
ATOM 1011 C C . ILE A 1 131 ? -3.620 -9.718 7.058 1.00 95.75 131 ILE A C 1
ATOM 1013 O O . ILE A 1 131 ? -3.796 -9.083 8.098 1.00 95.75 131 ILE A O 1
ATOM 1017 N N . PRO A 1 132 ? -2.426 -9.711 6.431 1.00 96.12 132 PRO A N 1
ATOM 1018 C CA . PRO A 1 132 ? -1.284 -8.964 6.950 1.00 96.12 132 PRO A CA 1
ATOM 1019 C C . PRO A 1 132 ? -1.542 -7.453 6.919 1.00 96.12 132 PRO A C 1
ATOM 1021 O O . PRO A 1 132 ? -1.600 -6.831 5.855 1.00 96.12 132 PRO A O 1
ATOM 1024 N N . CYS A 1 133 ? -1.685 -6.864 8.101 1.00 96.69 133 CYS A N 1
ATOM 1025 C CA . CYS A 1 133 ? -1.955 -5.448 8.287 1.00 96.69 133 CYS A CA 1
ATOM 1026 C C . CYS A 1 133 ? -1.336 -4.972 9.605 1.00 96.69 133 CYS A C 1
ATOM 1028 O O . CYS A 1 133 ? -1.337 -5.703 10.593 1.00 96.69 133 CYS A O 1
ATOM 1030 N N . GLY A 1 134 ? -0.818 -3.746 9.632 1.00 96.00 134 GLY A N 1
ATOM 1031 C CA . GLY A 1 134 ? -0.313 -3.114 10.850 1.00 96.00 134 GLY A CA 1
ATOM 1032 C C . GLY A 1 134 ? -0.756 -1.655 10.955 1.00 96.00 134 GLY A C 1
ATOM 1033 O O . GLY A 1 134 ? -0.855 -0.981 9.925 1.00 96.00 134 GLY A O 1
ATOM 1034 N N . PRO A 1 135 ? -1.017 -1.138 12.167 1.00 97.12 135 PRO A N 1
ATOM 1035 C CA . PRO A 1 135 ? -1.354 0.263 12.351 1.00 97.12 135 PRO A CA 1
ATOM 1036 C C . PRO A 1 135 ? -0.105 1.116 12.123 1.00 97.12 135 PRO A C 1
ATOM 1038 O O . PRO A 1 135 ? 0.997 0.763 12.547 1.00 97.12 135 PRO A O 1
ATOM 1041 N N . VAL A 1 136 ? -0.273 2.266 11.476 1.00 96.94 136 VAL A N 1
ATOM 1042 C CA . VAL A 1 136 ? 0.777 3.282 11.413 1.00 96.94 136 VAL A CA 1
ATOM 1043 C C . VAL A 1 136 ? 0.791 3.996 12.762 1.00 96.94 136 VAL A C 1
ATOM 1045 O O . VAL A 1 136 ? -0.138 4.728 13.109 1.00 96.94 136 VAL A O 1
ATOM 1048 N N . LEU A 1 137 ? 1.822 3.721 13.557 1.00 95.50 137 LEU A N 1
ATOM 1049 C CA . LEU A 1 137 ? 1.973 4.287 14.892 1.00 95.50 137 LEU A CA 1
ATOM 1050 C C . LEU A 1 137 ? 2.556 5.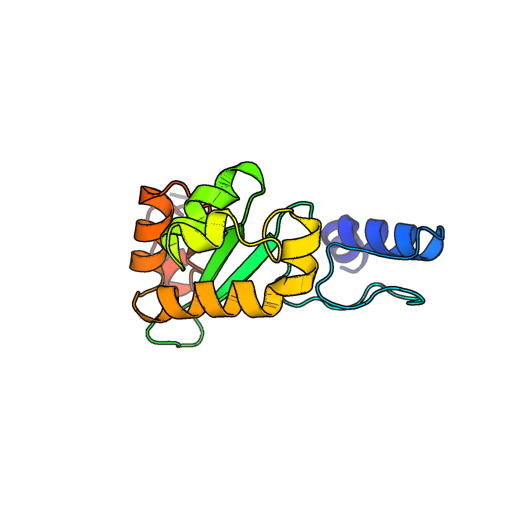697 14.803 1.00 95.50 137 LEU A C 1
ATOM 1052 O O . LEU A 1 137 ? 3.556 5.932 14.123 1.00 95.50 137 LEU A O 1
ATOM 1056 N N . SER A 1 138 ? 1.933 6.626 15.515 1.00 95.25 138 SER A N 1
ATOM 1057 C CA . SER A 1 138 ? 2.490 7.945 15.780 1.00 95.25 138 SER A CA 1
ATOM 1058 C C . SER A 1 138 ? 3.677 7.835 16.739 1.00 95.25 138 SER A C 1
ATOM 1060 O O . SER A 1 138 ? 3.862 6.839 17.445 1.00 95.25 138 SER A O 1
ATOM 1062 N N . THR A 1 139 ? 4.486 8.888 16.805 1.00 93.81 139 THR A N 1
ATOM 1063 C CA . THR A 1 139 ? 5.622 8.935 17.733 1.00 93.81 139 THR A CA 1
ATOM 1064 C C . THR A 1 139 ? 5.191 8.916 19.200 1.00 93.81 139 THR A C 1
ATOM 1066 O O . THR A 1 139 ? 5.903 8.352 20.025 1.00 93.81 139 THR A O 1
ATOM 1069 N N . GLU A 1 140 ? 4.027 9.485 19.528 1.00 93.25 140 GLU A N 1
ATOM 1070 C CA . GLU A 1 140 ? 3.457 9.437 20.880 1.00 93.25 140 GLU A CA 1
ATOM 1071 C C . GLU A 1 140 ? 3.077 8.002 21.273 1.00 93.25 140 GLU A C 1
ATOM 1073 O O . GLU A 1 140 ? 3.449 7.532 22.349 1.00 93.25 140 GLU A O 1
ATOM 1078 N N . GLU A 1 141 ? 2.412 7.265 20.376 1.00 93.19 141 GLU A N 1
ATOM 1079 C CA . GLU A 1 141 ? 2.075 5.851 20.597 1.00 93.19 141 GLU A CA 1
ATOM 1080 C C . GLU A 1 141 ? 3.340 5.002 20.778 1.00 93.19 141 GLU A C 1
ATOM 1082 O O . GLU A 1 141 ? 3.412 4.180 21.686 1.00 93.19 141 GLU A O 1
ATOM 1087 N N . LEU A 1 142 ? 4.378 5.234 19.968 1.00 91.44 142 LEU A N 1
ATOM 1088 C CA . LEU A 1 142 ? 5.653 4.520 20.102 1.00 91.44 142 LEU A CA 1
ATOM 1089 C C . LEU A 1 142 ? 6.354 4.797 21.439 1.00 91.44 142 LEU A C 1
ATOM 1091 O O . LEU A 1 142 ? 6.921 3.879 22.024 1.00 91.44 142 LEU A O 1
ATOM 1095 N N . MET A 1 143 ? 6.310 6.037 21.933 1.00 91.19 143 MET A N 1
ATOM 1096 C CA . MET A 1 143 ? 6.913 6.402 23.220 1.00 91.19 143 MET A CA 1
ATOM 1097 C C . MET A 1 143 ? 6.173 5.821 24.428 1.00 91.19 143 MET A C 1
ATOM 1099 O O . MET A 1 143 ? 6.771 5.642 25.487 1.00 91.19 143 MET A O 1
ATOM 1103 N N . THR A 1 144 ? 4.873 5.573 24.288 1.00 89.00 144 THR A N 1
ATOM 1104 C CA . THR A 1 144 ? 3.999 5.130 25.383 1.00 89.00 144 THR A CA 1
ATOM 1105 C C . THR A 1 144 ? 3.745 3.623 25.373 1.00 89.00 144 THR A C 1
ATOM 1107 O O . THR A 1 144 ? 3.351 3.061 26.396 1.00 89.00 144 THR A O 1
ATOM 1110 N N . ILE A 1 145 ? 4.015 2.935 24.258 1.00 82.19 145 ILE A N 1
ATOM 1111 C CA . ILE A 1 145 ? 3.942 1.475 24.174 1.00 82.19 145 ILE A CA 1
ATOM 1112 C C . ILE A 1 145 ? 4.977 0.836 25.109 1.00 82.19 145 ILE A C 1
ATOM 1114 O O . ILE A 1 145 ? 6.189 0.921 24.915 1.00 82.19 145 ILE A O 1
ATOM 1118 N N . HIS A 1 146 ? 4.475 0.100 26.100 1.00 64.31 146 HIS A N 1
ATOM 1119 C CA . HIS A 1 146 ? 5.295 -0.581 27.105 1.00 64.31 146 HIS A CA 1
ATOM 1120 C C . HIS A 1 146 ? 6.212 -1.674 26.531 1.00 64.31 146 HIS A C 1
ATOM 1122 O O . HIS A 1 146 ? 7.221 -2.021 27.140 1.00 64.31 146 HIS A O 1
ATOM 1128 N N . THR A 1 147 ? 5.888 -2.209 25.352 1.00 65.00 147 THR A N 1
ATOM 1129 C CA . THR A 1 147 ? 6.696 -3.227 24.662 1.00 65.00 147 THR A CA 1
ATOM 1130 C C . THR A 1 147 ? 7.957 -2.640 24.013 1.00 65.00 147 THR A C 1
ATOM 1132 O O . THR A 1 147 ? 8.88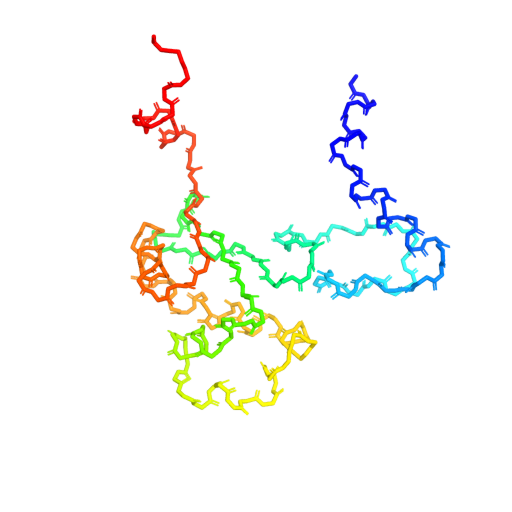1 -3.387 23.711 1.00 65.00 147 THR A O 1
ATOM 1135 N N . PHE A 1 148 ? 8.035 -1.315 23.827 1.00 48.84 148 PHE A N 1
ATOM 1136 C CA . PHE A 1 148 ? 9.180 -0.633 23.208 1.00 48.84 148 PHE A CA 1
ATOM 1137 C C . PHE A 1 148 ? 10.205 -0.120 24.237 1.00 48.84 148 PHE A C 1
ATOM 1139 O O . PHE A 1 148 ? 11.044 0.718 23.912 1.00 48.84 148 PHE A O 1
ATOM 1146 N N . CYS A 1 149 ? 10.187 -0.618 25.482 1.00 38.00 149 CYS A N 1
ATOM 1147 C CA . CYS A 1 149 ? 11.240 -0.334 26.460 1.00 38.00 149 CYS A CA 1
ATOM 1148 C C . CYS A 1 149 ? 12.560 -1.023 26.066 1.00 38.00 149 CYS A C 1
ATOM 1150 O O . CYS A 1 149 ? 12.966 -2.031 26.639 1.00 38.00 149 CYS A O 1
ATOM 1152 N N . ILE A 1 150 ? 13.254 -0.445 25.087 1.00 43.34 150 ILE A N 1
ATOM 1153 C CA . ILE A 1 150 ? 14.699 -0.564 24.952 1.00 43.34 150 ILE A CA 1
ATOM 1154 C C . ILE A 1 150 ? 15.271 0.297 26.090 1.00 43.34 150 ILE A C 1
ATOM 1156 O O . ILE A 1 150 ? 15.108 1.513 26.092 1.00 43.34 150 ILE A O 1
ATOM 1160 N N . VAL A 1 151 ? 15.914 -0.361 27.057 1.00 39.25 151 VAL A N 1
ATOM 1161 C CA . VAL A 1 151 ? 16.539 0.187 28.279 1.00 39.25 151 VAL A CA 1
ATOM 1162 C C . VAL A 1 151 ? 15.582 0.500 29.448 1.00 39.25 151 VAL A C 1
ATOM 1164 O O . VAL A 1 151 ? 15.137 1.629 29.649 1.00 39.25 151 VAL A O 1
ATOM 1167 N N . LYS A 1 152 ? 15.364 -0.503 30.302 1.00 35.19 152 LYS A N 1
ATOM 1168 C CA . LYS A 1 152 ? 15.482 -0.342 31.758 1.00 35.19 152 LYS A CA 1
ATOM 1169 C C . LYS A 1 152 ? 16.405 -1.425 32.293 1.00 35.19 152 LYS A C 1
ATOM 1171 O O . LYS A 1 152 ? 16.324 -2.551 31.757 1.00 35.19 152 LYS A O 1
#

Secondary structure (DSSP, 8-state):
-HHHHHHHTHHHHHHHHHHHTT----TTSSS--TT-SSPPP-TT---SSSEEEEEE-BT--TT-EEEEEE-GGGHHHHHHHHHTTGGGS-GGGSSHHHHHHTHHHHHHHHHHHHTTSBHHHHHHHHHHTT--EEE---HHHHHH-GGG----